Protein AF-A0A811S7V9-F1 (afdb_monomer_lite)

Radius of gyration: 30.72 Å; chains: 1; bounding box: 88×38×83 Å

pLDDT: mean 71.26, std 22.5, range [34.97, 97.0]

Secondary structure (DSSP, 8-state):
-HHHHHHHHHHHHHHHHHHHHHHHHHHHHHHHHHHHHHHHHHHHHHHHHT---SSHHHHHHHHHHHHHHHHHH-S---TTTT--HHHHHHHHH-SS--S-------------------------------------------S--

InterPro domains:
  IPR013201 Cathepsin propeptide inhibitor domain (I29) [PF08246] (42-71)
  IPR013201 Cathepsin propeptide inhibitor domain (I29) [SM00848] (42-88)
  IPR038765 Papain-like cysteine peptidase superfamily [SSF54001] (35-94)

Structure (mmCIF, N/CA/C/O backbone):
data_AF-A0A811S7V9-F1
#
_entry.id   AF-A0A811S7V9-F1
#
loop_
_atom_site.group_PDB
_atom_site.id
_atom_site.type_symbol
_atom_site.label_atom_id
_atom_site.label_alt_id
_atom_site.label_comp_id
_atom_site.label_asym_id
_atom_site.label_entity_id
_atom_site.label_seq_id
_atom_site.pdbx_PDB_ins_code
_atom_site.Cartn_x
_atom_site.Cartn_y
_atom_site.Cartn_z
_atom_site.occupancy
_atom_site.B_iso_or_equiv
_atom_site.auth_seq_id
_atom_site.auth_comp_id
_atom_site.auth_asym_id
_atom_site.auth_atom_id
_atom_site.pdbx_PDB_model_num
ATOM 1 N N . MET A 1 1 ? -43.498 2.058 35.336 1.00 63.91 1 MET A N 1
ATOM 2 C CA . MET A 1 1 ? -42.382 1.116 35.062 1.00 63.91 1 MET A CA 1
ATOM 3 C C . MET A 1 1 ? -41.972 1.063 33.581 1.00 63.91 1 MET A C 1
ATOM 5 O O . MET A 1 1 ? -40.816 1.345 33.304 1.00 63.91 1 MET A O 1
ATOM 9 N N . ARG A 1 2 ? -42.878 0.8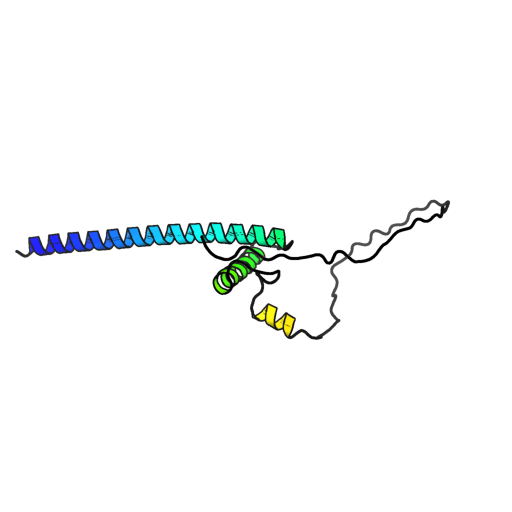15 32.617 1.00 65.56 2 ARG A N 1
ATOM 10 C CA . ARG A 1 2 ? -42.552 0.615 31.175 1.00 65.56 2 ARG A CA 1
ATOM 11 C C . ARG A 1 2 ? -41.822 1.768 30.450 1.00 65.56 2 ARG A C 1
ATOM 13 O O . ARG A 1 2 ? -41.035 1.529 29.544 1.00 65.56 2 ARG A O 1
ATOM 20 N N . ARG A 1 3 ? -42.055 3.028 30.839 1.00 69.19 3 ARG A N 1
ATOM 21 C CA . ARG A 1 3 ? -41.368 4.191 30.235 1.00 69.19 3 ARG A CA 1
ATOM 22 C C . ARG A 1 3 ? -39.895 4.293 30.654 1.00 69.19 3 ARG A C 1
ATOM 24 O O . ARG A 1 3 ? -39.062 4.709 29.865 1.00 69.19 3 ARG A O 1
ATOM 31 N N . SER A 1 4 ? -39.561 3.851 31.870 1.00 76.75 4 SER A N 1
ATOM 32 C CA . SER A 1 4 ? -38.182 3.852 32.379 1.00 76.75 4 SER A CA 1
ATOM 33 C C . SER A 1 4 ? -37.321 2.789 31.692 1.00 76.75 4 SER A C 1
ATOM 35 O O . SER A 1 4 ? -36.163 3.044 31.377 1.00 76.75 4 SER A O 1
ATOM 37 N N . THR A 1 5 ? -37.894 1.621 31.392 1.00 85.25 5 THR A N 1
ATOM 38 C CA . THR A 1 5 ? -37.207 0.571 30.628 1.00 85.25 5 THR A CA 1
ATOM 39 C C . THR A 1 5 ? -36.979 0.983 29.177 1.00 85.25 5 THR A C 1
ATOM 41 O O . THR A 1 5 ? -35.899 0.740 28.656 1.00 85.25 5 THR A O 1
ATOM 44 N N . ALA A 1 6 ? -37.944 1.669 28.553 1.00 83.50 6 ALA A N 1
ATOM 45 C CA . ALA A 1 6 ? -37.787 2.200 27.198 1.00 83.50 6 ALA A CA 1
ATOM 46 C C . ALA A 1 6 ? -36.681 3.266 27.112 1.00 83.50 6 ALA A C 1
ATOM 48 O O . ALA A 1 6 ? -35.857 3.211 26.207 1.00 83.50 6 ALA A O 1
ATOM 49 N N . LEU A 1 7 ? -36.605 4.186 28.081 1.00 86.62 7 LEU A N 1
ATOM 50 C CA . LEU A 1 7 ? -35.537 5.194 28.137 1.00 86.62 7 LEU A CA 1
ATOM 51 C C . LEU A 1 7 ? -34.154 4.566 28.354 1.00 86.62 7 LEU A C 1
ATOM 53 O O . LEU A 1 7 ? -33.201 4.947 27.685 1.00 86.62 7 LEU A O 1
ATOM 57 N N . LYS A 1 8 ? -34.044 3.575 29.248 1.00 89.69 8 LYS A N 1
ATOM 58 C CA . LYS A 1 8 ? -32.788 2.838 29.466 1.00 89.69 8 LYS A CA 1
ATOM 59 C C . LYS A 1 8 ? -32.364 2.049 28.228 1.00 89.69 8 LYS A C 1
ATOM 61 O O . LYS A 1 8 ? -31.189 2.058 27.887 1.00 89.69 8 LYS A O 1
ATOM 66 N N . ALA A 1 9 ? -33.311 1.408 27.543 1.00 91.06 9 ALA A N 1
ATOM 67 C CA . ALA A 1 9 ? -33.044 0.694 26.299 1.00 91.06 9 ALA A CA 1
ATOM 68 C C . ALA A 1 9 ? -32.611 1.648 25.176 1.00 91.06 9 ALA A C 1
ATOM 70 O O . ALA A 1 9 ? -31.650 1.358 24.473 1.00 91.06 9 ALA A O 1
ATOM 71 N N . ALA A 1 10 ? -33.260 2.809 25.047 1.00 91.88 10 ALA A N 1
ATOM 72 C CA . ALA A 1 10 ? -32.872 3.833 24.082 1.00 91.88 10 ALA A CA 1
ATOM 73 C C . ALA A 1 10 ? -31.474 4.397 24.380 1.00 91.88 10 ALA A C 1
ATOM 75 O O . ALA A 1 10 ? -30.654 4.502 23.476 1.00 91.88 10 ALA A O 1
ATOM 76 N N . ALA A 1 11 ? -31.167 4.691 25.646 1.00 93.81 11 ALA A N 1
ATOM 77 C CA . ALA A 1 11 ? -29.835 5.135 26.050 1.00 93.81 11 ALA A CA 1
ATOM 78 C C . ALA A 1 11 ? -28.766 4.067 25.768 1.00 93.81 11 ALA A C 1
ATOM 80 O O . ALA A 1 11 ? -27.706 4.387 25.239 1.00 93.81 11 ALA A O 1
ATOM 81 N N . ALA A 1 12 ? -29.057 2.794 26.054 1.00 95.00 12 ALA A N 1
ATOM 82 C CA . ALA A 1 12 ? -28.162 1.689 25.724 1.00 95.00 12 ALA A CA 1
ATOM 83 C C . ALA A 1 12 ? -27.951 1.558 24.207 1.00 95.00 12 ALA A C 1
ATOM 85 O O . ALA A 1 12 ? -26.819 1.405 23.763 1.00 95.00 12 ALA A O 1
ATOM 86 N N . ALA A 1 13 ? -29.010 1.686 23.403 1.00 94.88 13 ALA A N 1
ATOM 87 C CA . ALA A 1 13 ? -28.910 1.655 21.946 1.00 94.88 13 ALA A CA 1
ATOM 88 C C . ALA A 1 13 ? -28.065 2.818 21.397 1.00 94.88 13 ALA A C 1
ATOM 90 O O . ALA A 1 13 ? -27.232 2.605 20.520 1.00 94.88 13 ALA A O 1
ATOM 91 N N . LEU A 1 14 ? -28.223 4.027 21.947 1.00 96.75 14 LEU A N 1
ATOM 92 C CA . LEU A 1 14 ? -27.406 5.187 21.578 1.00 96.75 14 LEU A CA 1
ATOM 93 C C . LEU A 1 14 ? -25.933 5.001 21.960 1.00 96.75 14 LEU A C 1
ATOM 95 O O . LEU A 1 14 ? -25.057 5.347 21.171 1.00 96.75 14 LEU A O 1
ATOM 99 N N . LEU A 1 15 ? -25.648 4.419 23.128 1.00 96.50 15 LEU A N 1
ATOM 100 C CA . LEU A 1 15 ? -24.279 4.097 23.542 1.00 96.50 15 LEU A CA 1
ATOM 101 C C . LEU A 1 15 ? -23.635 3.057 22.619 1.00 96.50 15 LEU A C 1
ATOM 103 O O . LEU A 1 15 ? -22.490 3.234 22.210 1.00 96.50 15 LEU A O 1
ATOM 107 N N . LEU A 1 16 ? -24.370 2.005 22.248 1.00 97.00 16 LEU A N 1
ATOM 108 C CA . LEU A 1 16 ? -23.883 0.991 21.311 1.00 97.00 16 LEU A CA 1
ATOM 109 C C . LEU A 1 16 ? -23.623 1.584 19.922 1.00 97.00 16 LEU A C 1
ATOM 111 O O . LEU A 1 16 ? -22.582 1.308 19.330 1.00 97.00 16 LEU A O 1
ATOM 115 N N . LEU A 1 17 ? -24.521 2.440 19.428 1.00 96.88 17 LEU A N 1
ATOM 116 C CA . LEU A 1 17 ? -24.341 3.122 18.148 1.00 96.88 17 LEU A CA 1
ATOM 117 C C . LEU A 1 17 ? -23.135 4.070 18.176 1.00 96.88 17 LEU A C 1
ATOM 119 O O . LEU A 1 17 ? -22.335 4.068 17.245 1.00 96.88 17 LEU A O 1
ATOM 123 N N . SER A 1 18 ? -22.971 4.839 19.256 1.00 96.62 18 SER A N 1
ATOM 124 C CA . SER A 1 18 ? -21.810 5.712 19.453 1.00 96.62 18 SER A CA 1
ATOM 125 C C . SER A 1 18 ? -20.503 4.922 19.487 1.00 96.62 18 SER A C 1
ATOM 127 O O . SER A 1 18 ? -19.517 5.358 18.898 1.00 96.62 18 SER A O 1
ATOM 129 N N . MET A 1 19 ? -20.483 3.771 20.164 1.00 96.12 19 MET A N 1
ATOM 130 C CA . MET A 1 19 ? -19.305 2.907 20.230 1.00 96.12 19 MET A CA 1
ATOM 131 C C . MET A 1 19 ? -18.969 2.320 18.855 1.00 96.12 19 MET A C 1
ATOM 133 O O . MET A 1 19 ? -17.814 2.357 18.439 1.00 96.12 19 MET A O 1
ATOM 137 N N . ALA A 1 20 ? -19.972 1.831 18.121 1.00 95.69 20 ALA A N 1
ATOM 138 C CA . ALA A 1 20 ? -19.783 1.319 16.767 1.00 95.69 20 ALA A CA 1
ATOM 139 C C . ALA A 1 20 ? -19.253 2.409 15.821 1.00 95.69 20 ALA A C 1
ATOM 141 O O . ALA A 1 20 ? -18.309 2.166 15.075 1.00 95.69 20 ALA A O 1
ATOM 142 N N . ALA A 1 21 ? -19.798 3.627 15.894 1.00 94.94 21 ALA A N 1
ATOM 143 C CA . ALA A 1 21 ? -19.328 4.754 15.093 1.00 94.94 21 ALA A CA 1
ATOM 144 C C . ALA A 1 21 ? -17.872 5.135 15.416 1.00 94.94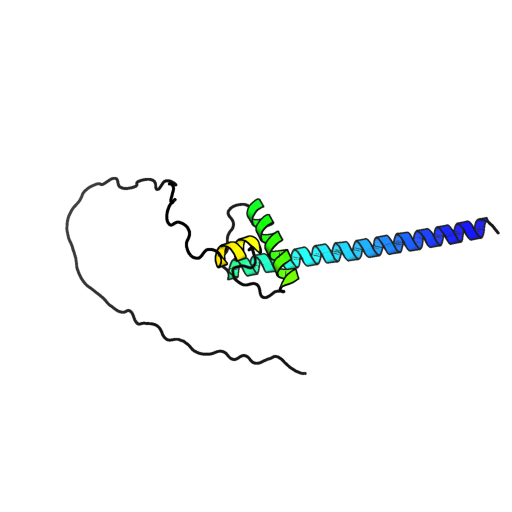 21 ALA A C 1
ATOM 146 O O . ALA A 1 21 ? -17.078 5.345 14.501 1.00 94.94 21 ALA A O 1
ATOM 147 N N . ALA A 1 22 ? -17.500 5.173 16.700 1.00 95.19 22 ALA A N 1
ATOM 148 C CA . ALA A 1 22 ? -16.125 5.439 17.116 1.00 95.19 22 ALA A CA 1
ATOM 149 C C . ALA A 1 22 ? -15.158 4.348 16.629 1.00 95.19 22 ALA A C 1
ATOM 151 O O . ALA A 1 22 ? -14.091 4.665 16.110 1.00 95.19 22 ALA A O 1
ATOM 152 N N . TYR A 1 23 ? -15.552 3.075 16.728 1.00 95.06 23 TYR A N 1
ATOM 153 C CA . TYR A 1 23 ? -14.764 1.957 16.213 1.00 95.06 23 TYR A CA 1
ATOM 154 C C . TYR A 1 23 ? -14.541 2.071 14.701 1.00 95.06 23 TYR A C 1
ATOM 156 O O . TYR A 1 23 ? -13.401 2.026 14.248 1.00 95.06 23 TYR A O 1
ATOM 164 N N . MET A 1 24 ? -15.605 2.307 13.925 1.00 93.38 24 MET A N 1
ATOM 165 C CA . MET A 1 24 ? -15.503 2.491 12.472 1.00 93.38 24 MET A CA 1
ATOM 166 C C . MET A 1 24 ? -14.606 3.681 12.107 1.00 93.38 24 MET A C 1
ATOM 168 O O . MET A 1 24 ? -13.788 3.577 11.197 1.00 93.38 24 MET A O 1
ATOM 172 N N . SER A 1 25 ? -14.705 4.792 12.845 1.00 93.94 25 SER A N 1
ATOM 173 C CA . SER A 1 25 ? -13.835 5.955 12.646 1.00 93.94 25 SER A CA 1
ATOM 174 C C . SER A 1 25 ? -12.363 5.614 12.881 1.00 93.94 25 SER A C 1
ATOM 176 O O . SER A 1 25 ? -11.526 5.974 12.057 1.00 93.94 25 SER A O 1
ATOM 178 N N . ILE A 1 26 ? -12.041 4.911 13.971 1.00 91.38 26 ILE A N 1
ATOM 179 C CA . ILE A 1 26 ? -10.666 4.508 14.293 1.00 91.38 26 ILE A CA 1
ATOM 180 C C . ILE A 1 26 ? -10.122 3.561 13.222 1.00 91.38 26 ILE A C 1
ATOM 182 O O . ILE A 1 26 ? -9.020 3.783 12.729 1.00 91.38 26 ILE A O 1
ATOM 186 N N . MET A 1 27 ? -10.902 2.554 12.823 1.00 88.06 27 MET A N 1
ATOM 187 C CA . MET A 1 27 ? -10.495 1.597 11.792 1.00 88.06 27 MET A CA 1
ATOM 188 C C . MET A 1 27 ? -10.243 2.283 10.445 1.00 88.06 27 MET A C 1
ATOM 190 O O . MET A 1 27 ? -9.204 2.050 9.841 1.00 88.06 27 MET A O 1
ATOM 194 N N . SER A 1 28 ? -11.131 3.185 10.012 1.00 83.06 28 SER A N 1
ATOM 195 C CA . SER A 1 28 ? -10.966 3.917 8.744 1.00 83.06 28 SER A CA 1
ATOM 196 C C . SER A 1 28 ? -9.742 4.840 8.730 1.00 83.06 28 SER A C 1
ATOM 198 O O . SER A 1 28 ? -9.066 4.965 7.710 1.00 83.06 28 SER A O 1
ATOM 200 N N . TYR A 1 29 ? -9.424 5.469 9.866 1.00 83.69 29 TYR A N 1
ATOM 201 C CA . TYR A 1 29 ? -8.212 6.271 10.013 1.00 83.69 29 TYR A CA 1
ATOM 202 C C . TYR A 1 29 ? -6.957 5.399 9.926 1.00 83.69 29 TYR A C 1
ATOM 204 O O . TYR A 1 29 ? -6.000 5.765 9.247 1.00 83.69 29 TYR A O 1
ATOM 212 N N . TRP A 1 30 ? -6.978 4.239 10.585 1.00 78.06 30 TRP A N 1
ATOM 213 C CA . TRP A 1 30 ? -5.862 3.300 10.579 1.00 78.06 30 TRP A CA 1
ATOM 214 C C . TRP A 1 30 ? -5.614 2.731 9.181 1.00 78.06 30 TRP A C 1
ATOM 216 O O . TRP A 1 30 ? -4.486 2.756 8.708 1.00 78.06 30 TRP A O 1
ATOM 226 N N . GLU A 1 31 ? -6.674 2.315 8.488 1.00 83.00 31 GLU A N 1
ATOM 227 C CA . GLU A 1 31 ? -6.605 1.793 7.121 1.00 83.00 31 GLU A CA 1
ATOM 228 C C . GLU A 1 31 ? -6.054 2.840 6.147 1.00 83.00 31 GLU A C 1
ATOM 230 O O . GLU A 1 31 ? -5.176 2.544 5.340 1.00 83.00 31 GLU A O 1
ATOM 235 N N . ARG A 1 32 ? -6.494 4.099 6.271 1.00 80.12 32 ARG A N 1
ATOM 236 C CA . ARG A 1 32 ? -5.953 5.190 5.456 1.00 80.12 32 ARG A CA 1
ATOM 237 C C . ARG A 1 32 ? -4.483 5.484 5.766 1.00 80.12 32 ARG A C 1
ATOM 239 O O . ARG A 1 32 ? -3.717 5.733 4.840 1.00 80.12 32 ARG A O 1
ATOM 246 N N . SER A 1 33 ? -4.094 5.453 7.038 1.00 82.88 33 SER A N 1
ATOM 247 C CA . SER A 1 33 ? -2.699 5.643 7.450 1.00 82.88 33 SER A CA 1
ATOM 248 C C . SER A 1 33 ? -1.799 4.514 6.940 1.00 82.88 33 SER A C 1
ATOM 250 O O . SER A 1 33 ? -0.691 4.779 6.481 1.00 82.88 33 SER A O 1
ATOM 252 N N . GLU A 1 34 ? -2.266 3.266 7.002 1.00 84.88 34 GLU A N 1
ATOM 253 C CA . GLU A 1 34 ? -1.543 2.097 6.494 1.00 84.88 34 GLU A CA 1
ATOM 254 C C . GLU A 1 34 ? -1.380 2.172 4.972 1.00 84.88 34 GLU A C 1
ATOM 256 O O . GLU A 1 34 ? -0.297 1.905 4.454 1.00 84.88 34 GLU A O 1
ATOM 261 N N . GLU A 1 35 ? -2.423 2.582 4.245 1.00 87.62 35 GLU A N 1
ATOM 262 C CA . GLU A 1 35 ? -2.364 2.788 2.794 1.00 87.62 35 GLU A CA 1
ATOM 263 C C . GLU A 1 35 ? -1.307 3.830 2.412 1.00 87.62 35 GLU A C 1
ATOM 265 O O . GLU A 1 35 ? -0.493 3.601 1.523 1.00 87.62 35 GLU A O 1
ATOM 270 N N . GLU A 1 36 ? -1.278 4.970 3.104 1.00 88.38 36 GLU A N 1
ATOM 271 C CA . GLU A 1 36 ? -0.306 6.033 2.833 1.00 88.38 36 GLU A CA 1
ATOM 272 C C . GLU A 1 36 ? 1.132 5.583 3.146 1.00 88.38 36 GLU A C 1
ATOM 274 O O . GLU A 1 36 ? 2.061 5.873 2.385 1.00 88.38 36 GLU A O 1
ATOM 279 N N . GLU A 1 37 ? 1.327 4.835 4.234 1.00 87.06 37 GLU A N 1
ATOM 280 C CA . GLU A 1 37 ? 2.634 4.298 4.607 1.00 87.06 37 GLU A CA 1
ATOM 281 C C . GLU A 1 37 ? 3.124 3.223 3.628 1.00 87.06 37 GLU A C 1
ATOM 283 O O . GLU A 1 37 ? 4.271 3.278 3.175 1.00 87.06 37 GLU A O 1
ATOM 288 N N . THR A 1 38 ? 2.259 2.280 3.254 1.00 88.38 38 THR A N 1
ATOM 289 C CA . THR A 1 38 ? 2.589 1.208 2.303 1.00 88.38 38 THR A CA 1
ATOM 290 C C . THR A 1 38 ? 2.834 1.750 0.897 1.00 88.38 38 THR A C 1
ATOM 292 O O . THR A 1 38 ? 3.776 1.311 0.235 1.00 88.38 38 THR A O 1
ATOM 295 N N . HIS A 1 39 ? 2.091 2.774 0.470 1.00 90.50 39 HIS A N 1
ATOM 296 C CA . HIS A 1 39 ? 2.342 3.471 -0.789 1.00 90.50 39 HIS A CA 1
ATOM 297 C C . HIS A 1 39 ? 3.678 4.231 -0.778 1.00 90.50 39 HIS A C 1
ATOM 299 O O . HIS A 1 39 ? 4.427 4.187 -1.754 1.00 90.50 39 HIS A O 1
ATOM 305 N N . ARG A 1 40 ? 4.046 4.888 0.334 1.00 91.44 40 ARG A N 1
ATOM 306 C CA . ARG A 1 40 ? 5.377 5.509 0.473 1.00 91.44 40 ARG A CA 1
ATOM 307 C C . ARG A 1 40 ? 6.490 4.468 0.339 1.00 91.44 40 ARG A C 1
ATOM 309 O O . ARG A 1 40 ? 7.442 4.689 -0.405 1.00 91.44 40 ARG A O 1
ATOM 316 N N . MET A 1 41 ? 6.352 3.329 1.017 1.00 90.38 41 MET A N 1
ATOM 317 C CA . MET A 1 41 ? 7.323 2.234 0.924 1.00 90.38 41 MET A CA 1
ATOM 318 C C . MET A 1 41 ? 7.404 1.646 -0.487 1.00 90.38 41 MET A C 1
ATOM 320 O O . MET A 1 41 ? 8.491 1.290 -0.932 1.00 90.38 41 MET A O 1
ATOM 324 N N . PHE A 1 42 ? 6.283 1.578 -1.208 1.00 90.94 42 PHE A N 1
ATOM 325 C CA . PHE A 1 42 ? 6.264 1.156 -2.605 1.00 90.94 42 PHE A CA 1
ATOM 326 C C . PHE A 1 42 ? 7.075 2.100 -3.496 1.00 90.94 42 PHE A C 1
ATOM 328 O O . PHE A 1 42 ? 7.918 1.639 -4.261 1.00 90.94 42 PHE A O 1
ATOM 335 N N . VAL A 1 43 ? 6.902 3.417 -3.347 1.00 91.56 43 VAL A N 1
ATOM 336 C CA . VAL A 1 43 ? 7.680 4.418 -4.097 1.00 91.56 43 VAL A CA 1
ATOM 337 C C . VAL A 1 43 ? 9.174 4.335 -3.766 1.00 91.56 43 VAL A C 1
ATOM 339 O O . VAL A 1 43 ? 10.011 4.345 -4.669 1.00 91.56 43 VAL A O 1
ATOM 342 N N . GLU A 1 44 ? 9.526 4.201 -2.485 1.00 91.06 44 GLU A N 1
ATOM 343 C CA . GLU A 1 44 ? 10.918 4.015 -2.053 1.00 91.06 44 GLU A CA 1
ATOM 344 C C . GLU A 1 44 ? 11.530 2.729 -2.627 1.00 91.06 44 GLU A C 1
ATOM 346 O O . GLU A 1 44 ? 12.666 2.727 -3.112 1.00 91.06 44 GLU A O 1
ATOM 351 N N . TRP A 1 45 ? 10.770 1.633 -2.616 1.00 91.50 45 TRP A N 1
ATOM 352 C CA . TRP A 1 45 ? 11.179 0.361 -3.201 1.00 91.50 45 TRP A CA 1
ATOM 353 C C . TRP A 1 45 ? 11.350 0.462 -4.722 1.00 91.50 45 TRP A C 1
ATOM 355 O O . TRP A 1 45 ? 12.367 0.001 -5.242 1.00 91.50 45 TRP A O 1
ATOM 365 N N . MET A 1 46 ? 10.432 1.123 -5.436 1.00 91.12 46 MET A N 1
ATOM 366 C CA . MET A 1 46 ? 10.549 1.350 -6.880 1.00 91.12 46 MET A CA 1
ATOM 367 C C . MET A 1 46 ? 11.823 2.121 -7.223 1.00 91.12 46 MET A C 1
ATOM 369 O O . MET A 1 46 ? 12.545 1.724 -8.138 1.00 91.12 46 MET A O 1
ATOM 373 N N . ALA A 1 47 ? 12.139 3.171 -6.459 1.00 90.25 47 ALA A N 1
ATOM 374 C CA . ALA A 1 47 ? 13.367 3.940 -6.636 1.00 90.25 47 ALA A CA 1
ATOM 375 C C . ALA A 1 47 ? 14.619 3.081 -6.386 1.00 90.25 47 ALA A C 1
ATOM 377 O O . ALA A 1 47 ? 15.568 3.124 -7.166 1.00 90.25 47 ALA A O 1
ATOM 378 N N . LYS A 1 48 ? 14.608 2.244 -5.341 1.00 88.69 48 LYS A N 1
ATOM 379 C CA . LYS A 1 48 ? 15.714 1.329 -5.015 1.00 88.69 48 LYS A CA 1
ATOM 380 C C . LYS A 1 48 ? 15.920 0.242 -6.075 1.00 88.69 48 LYS A C 1
ATOM 382 O O . LYS A 1 48 ? 17.055 -0.143 -6.343 1.00 88.69 48 LYS A O 1
ATOM 387 N N . CYS A 1 49 ? 14.836 -0.266 -6.655 1.00 86.81 49 CYS A N 1
ATOM 388 C CA . CYS A 1 49 ? 14.856 -1.316 -7.672 1.00 86.81 49 CYS A CA 1
ATOM 389 C C . CYS A 1 49 ? 14.858 -0.777 -9.113 1.00 86.81 49 CYS A C 1
ATOM 391 O O . CYS A 1 49 ? 14.826 -1.578 -10.045 1.00 86.81 49 CYS A O 1
ATOM 393 N N . ASN A 1 50 ? 14.903 0.550 -9.295 1.00 89.81 50 ASN A N 1
ATOM 394 C CA . ASN A 1 50 ? 14.826 1.246 -10.581 1.00 89.81 50 ASN A CA 1
ATOM 395 C C . ASN A 1 50 ? 13.656 0.757 -11.462 1.00 89.81 50 ASN A C 1
ATOM 397 O O . ASN A 1 50 ? 13.816 0.495 -12.655 1.00 89.81 50 ASN A O 1
ATOM 401 N N . LYS A 1 51 ? 12.482 0.586 -10.843 1.00 88.56 51 LYS A N 1
ATOM 402 C CA . LYS A 1 51 ? 11.238 0.176 -11.505 1.00 88.56 51 LYS A CA 1
ATOM 403 C C . LYS A 1 51 ? 10.488 1.407 -12.004 1.00 88.56 51 LYS A C 1
ATOM 405 O O . LYS A 1 51 ? 10.483 2.455 -11.361 1.00 88.56 51 LYS A O 1
ATOM 410 N N . THR A 1 52 ? 9.847 1.281 -13.157 1.00 90.62 52 THR A N 1
ATOM 411 C CA . THR A 1 52 ? 8.983 2.320 -13.724 1.00 90.62 52 THR A CA 1
ATOM 412 C C . THR A 1 52 ? 7.893 1.625 -14.524 1.00 90.62 52 THR A C 1
ATOM 414 O O . THR A 1 52 ? 8.199 0.711 -15.291 1.00 90.62 52 THR A O 1
ATOM 417 N N . TYR A 1 53 ? 6.639 2.024 -14.330 1.00 89.50 53 TYR A N 1
ATOM 418 C CA . TYR A 1 53 ? 5.496 1.449 -15.039 1.00 89.50 53 TYR A CA 1
ATOM 419 C C . TYR A 1 53 ? 4.984 2.426 -16.093 1.00 89.50 53 TYR A C 1
ATOM 421 O O . TYR A 1 53 ? 5.089 3.643 -15.939 1.00 89.50 53 TYR A O 1
ATOM 429 N N . ASN A 1 54 ? 4.445 1.889 -17.186 1.00 88.19 54 ASN A N 1
ATOM 430 C CA . ASN A 1 54 ? 4.086 2.691 -18.356 1.00 88.19 54 ASN A CA 1
ATOM 431 C C . ASN A 1 54 ? 2.691 3.318 -18.242 1.00 88.19 54 ASN A C 1
ATOM 433 O O . ASN A 1 54 ? 2.356 4.228 -19.001 1.00 88.19 54 ASN A O 1
ATOM 437 N N . SER A 1 55 ? 1.861 2.825 -17.320 1.00 91.75 55 SER A N 1
ATOM 438 C CA . SER A 1 55 ? 0.500 3.311 -17.114 1.00 91.75 55 SER A CA 1
ATOM 439 C C . SER A 1 55 ? 0.100 3.283 -15.644 1.00 91.75 55 SER A C 1
ATOM 441 O O . SER A 1 55 ? 0.529 2.409 -14.893 1.00 91.75 55 SER A O 1
ATOM 443 N N . THR A 1 56 ? -0.795 4.195 -15.261 1.00 87.38 56 THR A N 1
ATOM 444 C CA . THR A 1 56 ? -1.352 4.249 -13.902 1.00 87.38 56 THR A CA 1
ATOM 445 C C . THR A 1 56 ? -2.086 2.958 -13.532 1.00 87.38 56 THR A C 1
ATOM 447 O O . THR A 1 56 ? -1.944 2.477 -12.419 1.00 87.38 56 THR A O 1
ATOM 450 N N . GLY A 1 57 ? -2.812 2.337 -14.470 1.00 90.19 57 GLY A N 1
ATOM 451 C CA . GLY A 1 57 ? -3.509 1.073 -14.199 1.00 90.19 57 GLY A CA 1
ATOM 452 C C . GLY A 1 57 ? -2.562 -0.111 -13.970 1.00 90.19 57 GLY A C 1
ATOM 453 O O . GLY A 1 57 ? -2.855 -0.996 -13.169 1.00 90.19 57 GLY A O 1
ATOM 454 N N . GLU A 1 58 ? -1.409 -0.127 -14.643 1.00 89.38 58 GLU A N 1
ATOM 455 C CA . GLU A 1 58 ? -0.363 -1.124 -14.399 1.00 89.38 58 GLU A CA 1
ATOM 456 C C . GLU A 1 58 ? 0.323 -0.890 -13.050 1.00 89.38 58 GLU A C 1
ATOM 458 O O . GLU A 1 58 ? 0.531 -1.842 -12.301 1.00 89.38 58 GLU A O 1
ATOM 463 N N . GLU A 1 59 ? 0.622 0.366 -12.717 1.00 88.88 59 GLU A N 1
ATOM 464 C CA . GLU A 1 59 ? 1.185 0.743 -11.421 1.00 88.88 59 GLU A CA 1
ATOM 465 C C . GLU A 1 59 ? 0.255 0.349 -10.268 1.00 88.88 59 GLU A C 1
ATOM 467 O O . GLU A 1 59 ? 0.706 -0.281 -9.317 1.00 88.88 59 GLU A O 1
ATOM 472 N N . GLU A 1 60 ? -1.047 0.624 -10.375 1.00 91.19 60 GLU A N 1
ATOM 473 C CA . GLU A 1 60 ? -2.050 0.223 -9.380 1.00 91.19 60 GLU A CA 1
ATOM 474 C C . GLU A 1 60 ? -2.120 -1.301 -9.217 1.00 91.19 60 GLU A C 1
ATOM 476 O O . GLU A 1 60 ? -2.176 -1.814 -8.096 1.00 91.19 60 GLU A O 1
ATOM 481 N N . HIS A 1 61 ? -2.072 -2.047 -10.325 1.00 91.56 61 HIS A N 1
ATOM 482 C CA . HIS A 1 61 ? -2.047 -3.506 -10.282 1.00 91.56 61 HIS A CA 1
ATOM 483 C C . HIS A 1 61 ? -0.778 -4.029 -9.591 1.00 91.56 61 HIS A C 1
ATOM 485 O O . HIS A 1 61 ? -0.856 -4.874 -8.697 1.00 91.56 61 HIS A O 1
ATOM 491 N N . ARG A 1 62 ? 0.390 -3.495 -9.960 1.00 93.12 62 ARG A N 1
ATOM 492 C CA . ARG A 1 62 ? 1.690 -3.869 -9.386 1.00 93.12 62 ARG A CA 1
ATOM 493 C C . ARG A 1 62 ? 1.801 -3.473 -7.917 1.00 93.12 62 ARG A C 1
ATOM 495 O O . ARG A 1 62 ? 2.344 -4.240 -7.125 1.00 93.12 62 ARG A O 1
ATOM 502 N N . TYR A 1 63 ? 1.213 -2.344 -7.534 1.00 92.81 63 TYR A N 1
ATOM 503 C CA . TYR A 1 63 ? 1.084 -1.923 -6.145 1.00 92.81 63 TYR A CA 1
ATOM 504 C C . TYR A 1 63 ? 0.200 -2.879 -5.337 1.00 92.81 63 TYR A C 1
ATOM 506 O O . TYR A 1 63 ? 0.569 -3.251 -4.226 1.00 92.81 63 TYR A O 1
ATOM 514 N N . ALA A 1 64 ? -0.925 -3.347 -5.886 1.00 93.19 64 ALA A N 1
ATOM 515 C CA . ALA A 1 64 ? -1.775 -4.324 -5.203 1.00 93.19 64 ALA A CA 1
ATOM 516 C C . ALA A 1 64 ? -1.027 -5.642 -4.927 1.00 93.19 64 ALA A C 1
ATOM 518 O O . ALA A 1 64 ? -1.112 -6.187 -3.822 1.00 93.19 64 ALA A O 1
ATOM 519 N N . VAL A 1 65 ? -0.243 -6.117 -5.901 1.00 92.88 65 VAL A N 1
ATOM 520 C CA . VAL A 1 65 ? 0.626 -7.294 -5.742 1.00 92.88 65 VAL A CA 1
ATOM 521 C C . VAL A 1 65 ? 1.722 -7.032 -4.706 1.00 92.88 65 VAL A C 1
ATOM 523 O O . VAL A 1 65 ? 1.927 -7.842 -3.803 1.00 92.88 65 VAL A O 1
ATOM 526 N N . PHE A 1 66 ? 2.372 -5.869 -4.775 1.00 92.19 66 PHE A N 1
ATOM 527 C CA . PHE A 1 66 ? 3.373 -5.444 -3.801 1.00 92.19 66 PHE A CA 1
ATOM 528 C C . PHE A 1 66 ? 2.818 -5.402 -2.380 1.00 92.19 66 PHE A C 1
ATOM 530 O O . PHE A 1 66 ? 3.435 -5.944 -1.468 1.00 92.19 66 PHE A O 1
ATOM 537 N N . LYS A 1 67 ? 1.640 -4.811 -2.183 1.00 91.25 67 LYS A N 1
ATOM 538 C CA . LYS A 1 67 ? 0.983 -4.690 -0.880 1.00 91.25 67 LYS A CA 1
ATOM 539 C C . LYS A 1 67 ? 0.668 -6.057 -0.281 1.00 91.25 67 LYS A C 1
ATOM 541 O O . LYS A 1 67 ? 0.885 -6.280 0.910 1.00 91.25 67 LYS A O 1
ATOM 546 N N . GLU A 1 68 ? 0.193 -6.990 -1.100 1.00 90.81 68 GLU A N 1
ATOM 547 C CA . GLU A 1 68 ? -0.063 -8.361 -0.662 1.00 90.81 68 GLU A CA 1
ATOM 548 C C . GLU A 1 68 ? 1.237 -9.096 -0.300 1.00 90.81 68 GLU A C 1
ATOM 550 O O . GLU A 1 68 ? 1.332 -9.717 0.762 1.00 90.81 68 GLU A O 1
ATOM 555 N N . ASN A 1 69 ? 2.281 -8.958 -1.119 1.00 88.81 69 ASN A N 1
ATOM 556 C CA . ASN A 1 69 ? 3.595 -9.530 -0.831 1.00 88.81 69 ASN A CA 1
ATOM 557 C C . ASN A 1 69 ? 4.232 -8.920 0.424 1.00 88.81 69 ASN A C 1
ATOM 559 O O . ASN A 1 69 ? 4.827 -9.644 1.225 1.00 88.81 69 ASN A O 1
ATOM 563 N N . PHE A 1 70 ? 4.062 -7.617 0.631 1.00 87.44 70 PHE A N 1
ATOM 564 C CA . PHE A 1 70 ? 4.526 -6.887 1.805 1.00 87.44 70 PHE A CA 1
ATOM 565 C C . PHE A 1 70 ? 3.821 -7.379 3.070 1.00 87.44 70 PHE A C 1
ATOM 567 O O . PHE A 1 70 ? 4.476 -7.670 4.069 1.00 87.44 70 PHE A O 1
ATOM 574 N N . ARG A 1 71 ? 2.498 -7.571 3.021 1.00 85.19 71 ARG A N 1
ATOM 575 C CA . ARG A 1 71 ? 1.729 -8.144 4.135 1.00 85.19 71 ARG A CA 1
ATOM 576 C C . ARG A 1 71 ? 2.178 -9.568 4.465 1.00 85.19 71 ARG A C 1
ATOM 578 O O . ARG A 1 71 ? 2.251 -9.938 5.634 1.00 85.19 71 ARG A O 1
ATOM 585 N N . ARG A 1 72 ? 2.477 -10.373 3.443 1.00 84.81 72 ARG A N 1
ATOM 586 C CA . ARG A 1 72 ? 2.832 -11.789 3.601 1.00 84.81 72 ARG A CA 1
ATOM 587 C C . ARG A 1 72 ? 4.269 -12.008 4.076 1.00 84.81 72 ARG A C 1
ATOM 589 O O . ARG A 1 72 ? 4.509 -12.898 4.887 1.00 84.81 72 ARG A O 1
ATOM 596 N N . ARG A 1 73 ? 5.229 -11.256 3.529 1.00 82.06 73 ARG A N 1
ATOM 597 C CA . ARG A 1 73 ? 6.680 -11.487 3.693 1.00 82.06 73 ARG A CA 1
ATOM 598 C C . ARG A 1 73 ? 7.381 -10.382 4.491 1.00 82.06 73 ARG A C 1
ATOM 600 O O . ARG A 1 73 ? 8.538 -10.547 4.871 1.00 82.06 73 ARG A O 1
ATOM 607 N N . GLY A 1 74 ? 6.682 -9.290 4.789 1.00 78.06 74 GLY A N 1
ATOM 608 C CA . GLY A 1 74 ? 7.217 -8.135 5.496 1.00 78.06 74 GLY A CA 1
ATOM 609 C C . GLY A 1 74 ? 8.012 -7.183 4.592 1.00 78.06 74 GLY A C 1
ATOM 610 O O . GLY A 1 74 ? 8.058 -7.352 3.373 1.00 78.06 74 GLY A O 1
ATOM 611 N N . PRO A 1 75 ? 8.680 -6.179 5.186 1.00 71.25 75 PRO A N 1
ATOM 612 C CA . PRO A 1 75 ? 9.294 -5.063 4.462 1.00 71.25 75 PRO A CA 1
ATOM 613 C C . PRO A 1 75 ? 10.564 -5.405 3.675 1.00 71.25 75 PRO A C 1
ATOM 615 O O . PRO A 1 75 ? 11.106 -4.553 2.972 1.00 71.25 75 PRO A O 1
ATOM 618 N N . VAL A 1 76 ? 11.061 -6.640 3.763 1.00 69.06 76 VAL A N 1
ATOM 619 C CA . VAL A 1 76 ? 12.258 -7.082 3.037 1.00 69.06 76 VAL A CA 1
ATOM 620 C C . VAL A 1 76 ? 11.842 -7.676 1.691 1.00 69.06 76 VAL A C 1
ATOM 622 O O . VAL A 1 76 ? 11.963 -8.877 1.453 1.00 69.06 76 VAL A O 1
ATOM 625 N N . LEU A 1 77 ? 11.321 -6.826 0.804 1.00 79.00 77 LEU A N 1
ATOM 626 C CA . LEU A 1 77 ? 11.007 -7.219 -0.569 1.00 79.00 77 LEU A CA 1
ATOM 627 C C . LEU A 1 77 ? 12.219 -7.011 -1.484 1.00 79.00 77 LEU A C 1
ATOM 629 O O . LEU A 1 77 ? 12.899 -5.985 -1.450 1.00 79.00 77 LEU A O 1
ATOM 633 N N . ASN A 1 78 ? 12.501 -8.029 -2.294 1.00 82.12 78 ASN A N 1
ATOM 634 C CA . ASN A 1 78 ? 13.533 -8.013 -3.328 1.00 82.12 78 ASN A CA 1
ATOM 635 C C . ASN A 1 78 ? 12.965 -7.422 -4.637 1.00 82.12 78 ASN A C 1
ATOM 637 O O . ASN A 1 78 ? 11.885 -6.833 -4.648 1.00 82.12 78 ASN A O 1
ATOM 641 N N . ILE A 1 79 ? 13.679 -7.575 -5.755 1.00 84.88 79 ILE A N 1
ATOM 642 C CA . ILE A 1 79 ? 13.246 -7.071 -7.074 1.00 84.88 79 ILE A CA 1
ATOM 643 C C . ILE A 1 79 ? 11.940 -7.701 -7.603 1.00 84.88 79 ILE A C 1
ATOM 645 O O . ILE A 1 79 ? 11.394 -7.209 -8.590 1.00 84.88 79 ILE A O 1
ATOM 649 N N . PHE A 1 80 ? 11.457 -8.767 -6.953 1.00 85.50 80 PHE A N 1
ATOM 650 C CA . PHE A 1 80 ? 10.216 -9.485 -7.259 1.00 85.50 80 PHE A CA 1
ATO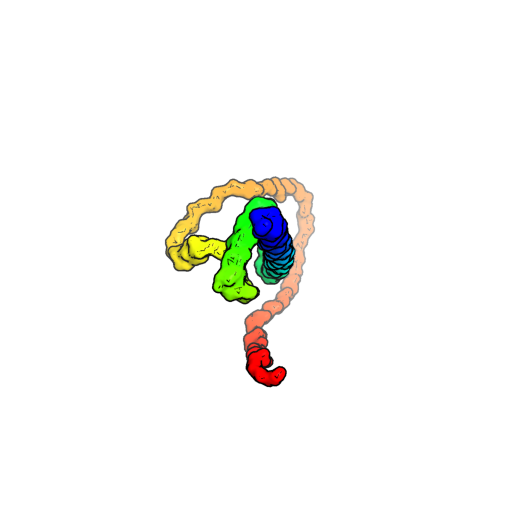M 651 C C . PHE A 1 80 ? 9.069 -9.090 -6.320 1.00 85.50 80 PHE A C 1
ATOM 653 O O . PHE A 1 80 ? 8.071 -9.798 -6.225 1.00 85.50 80 PHE A O 1
ATOM 660 N N . GLY A 1 81 ? 9.210 -7.985 -5.579 1.00 84.94 81 GLY A N 1
ATOM 661 C CA . GLY A 1 81 ? 8.180 -7.509 -4.656 1.00 84.94 81 GLY A CA 1
ATOM 662 C C . GLY A 1 81 ? 6.824 -7.285 -5.327 1.00 84.94 81 GLY A C 1
ATOM 663 O O . GLY A 1 81 ? 5.798 -7.527 -4.706 1.00 84.94 81 GLY A O 1
ATOM 664 N N . ASP A 1 82 ? 6.819 -6.903 -6.601 1.00 89.31 82 ASP A N 1
ATOM 665 C CA . ASP A 1 82 ? 5.643 -6.648 -7.436 1.00 89.31 82 ASP A CA 1
ATOM 666 C C . ASP A 1 82 ? 5.198 -7.853 -8.283 1.00 89.31 82 ASP A C 1
ATOM 668 O O . ASP A 1 82 ? 4.378 -7.692 -9.192 1.00 89.31 82 ASP A O 1
ATOM 672 N N . TRP A 1 83 ? 5.770 -9.039 -8.053 1.00 88.25 83 TRP A N 1
ATOM 673 C CA . TRP A 1 83 ? 5.467 -10.239 -8.834 1.00 88.25 83 TRP A CA 1
ATOM 674 C C . TRP A 1 83 ? 4.432 -11.113 -8.143 1.00 88.25 83 TRP A C 1
ATOM 676 O O . TRP A 1 83 ? 4.470 -11.330 -6.929 1.00 88.25 83 TRP A O 1
ATOM 686 N N . THR A 1 84 ? 3.515 -11.635 -8.946 1.00 88.50 84 THR A N 1
ATOM 687 C CA . THR A 1 84 ? 2.568 -12.665 -8.519 1.00 88.50 84 THR A CA 1
ATOM 688 C C . THR A 1 84 ? 3.287 -13.997 -8.301 1.00 88.50 84 THR A C 1
ATOM 690 O O . THR A 1 84 ? 4.383 -14.224 -8.829 1.00 88.50 84 THR A O 1
ATOM 693 N N . ASP A 1 85 ? 2.686 -14.896 -7.518 1.00 84.94 85 ASP A N 1
ATOM 694 C CA . ASP A 1 85 ? 3.257 -16.231 -7.319 1.00 84.94 85 ASP A CA 1
ATOM 695 C C . ASP A 1 85 ? 3.339 -16.971 -8.669 1.00 84.9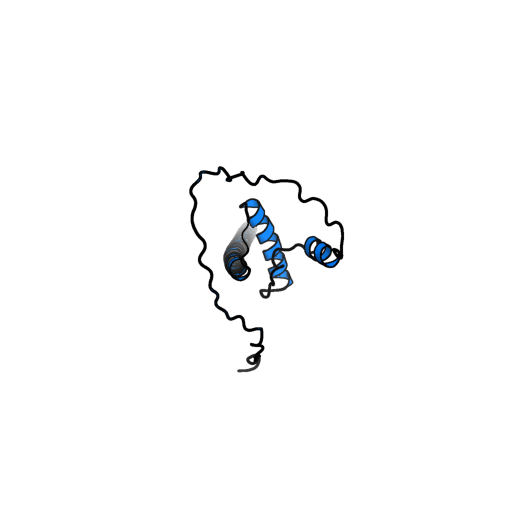4 85 ASP A C 1
ATOM 697 O O . ASP A 1 85 ? 4.314 -17.671 -8.927 1.00 84.94 85 ASP A O 1
ATOM 701 N N . GLU A 1 86 ? 2.386 -16.744 -9.577 1.00 85.50 86 GLU A N 1
ATOM 702 C CA . GLU A 1 86 ? 2.384 -17.275 -10.941 1.00 85.50 86 GLU A CA 1
ATOM 703 C C . GLU A 1 86 ? 3.554 -16.753 -11.784 1.00 85.50 86 GLU A C 1
ATOM 705 O O . GLU A 1 86 ? 4.215 -17.547 -12.450 1.00 85.50 86 GLU A O 1
ATOM 710 N N . GLU A 1 87 ? 3.850 -15.449 -11.752 1.00 86.06 87 GLU A N 1
ATOM 711 C CA . GLU A 1 87 ? 5.004 -14.863 -12.457 1.00 86.06 87 GLU A CA 1
ATOM 712 C C . GLU A 1 87 ? 6.331 -15.389 -11.899 1.00 86.06 87 GLU A C 1
ATOM 714 O O . GLU A 1 87 ? 7.242 -15.737 -12.655 1.00 86.06 87 GLU A O 1
ATOM 719 N N . LEU A 1 88 ? 6.426 -15.517 -10.573 1.00 84.50 88 LEU A N 1
ATOM 720 C CA . LEU A 1 88 ? 7.588 -16.102 -9.910 1.00 84.50 88 LEU A CA 1
ATOM 721 C C . LEU A 1 88 ? 7.753 -17.583 -10.290 1.00 84.50 88 LEU A C 1
ATOM 723 O O . LEU A 1 88 ? 8.861 -18.035 -10.591 1.00 84.50 88 LEU A O 1
ATOM 727 N N . HIS A 1 89 ? 6.653 -18.335 -10.343 1.00 82.44 89 HIS A N 1
ATOM 728 C CA . HIS A 1 89 ? 6.642 -19.719 -10.806 1.00 82.44 89 HIS A CA 1
ATOM 729 C C . HIS A 1 89 ? 6.996 -19.838 -12.285 1.00 82.44 89 HIS A C 1
ATOM 731 O O . HIS A 1 89 ? 7.750 -20.743 -12.631 1.00 82.44 89 HIS A O 1
ATOM 737 N N . ALA A 1 90 ? 6.513 -18.945 -13.148 1.00 83.56 90 ALA A N 1
ATOM 738 C CA . ALA A 1 90 ? 6.853 -18.923 -14.566 1.00 83.56 90 ALA A CA 1
ATOM 739 C C . ALA A 1 90 ? 8.347 -18.651 -14.774 1.00 83.56 90 ALA A C 1
ATOM 741 O O . ALA A 1 90 ? 8.977 -19.309 -15.596 1.00 83.56 90 ALA A O 1
ATOM 742 N N . TRP A 1 91 ? 8.940 -17.765 -13.974 1.00 78.44 91 TRP A N 1
ATOM 743 C CA . TRP A 1 91 ? 10.377 -17.505 -14.005 1.00 78.44 91 TRP A CA 1
ATOM 744 C C . TRP A 1 91 ? 11.205 -18.721 -13.566 1.00 78.44 91 TRP A C 1
ATOM 746 O O . TRP A 1 91 ? 12.169 -19.087 -14.233 1.00 78.44 91 TRP A O 1
ATOM 756 N N . HIS A 1 92 ? 10.799 -19.407 -12.492 1.00 77.31 92 HIS A N 1
ATOM 757 C CA . HIS A 1 92 ? 11.476 -20.625 -12.026 1.00 77.31 92 HIS A CA 1
ATOM 758 C C . HIS A 1 92 ? 11.245 -21.844 -12.927 1.00 77.31 92 HIS A C 1
ATOM 760 O O . HIS A 1 92 ? 12.115 -22.707 -13.034 1.00 77.31 92 HIS A O 1
ATOM 766 N N . SER A 1 93 ? 10.079 -21.921 -13.567 1.00 80.00 93 SER A N 1
ATOM 767 C CA . SER A 1 93 ? 9.717 -22.995 -14.501 1.00 80.00 93 SER A CA 1
ATOM 768 C C . SER A 1 93 ? 10.252 -22.728 -15.911 1.00 80.00 93 SER A C 1
ATOM 770 O O . SER A 1 93 ? 10.319 -23.643 -16.726 1.00 80.00 93 SER A O 1
ATOM 772 N N . GLY A 1 94 ? 10.669 -21.490 -16.186 1.00 57.47 94 GLY A N 1
ATOM 773 C CA . GLY A 1 94 ? 11.170 -20.983 -17.461 1.00 57.47 94 GLY A CA 1
ATOM 774 C C . GLY A 1 94 ? 12.628 -21.325 -17.755 1.00 57.47 94 GLY A C 1
ATOM 775 O O . GLY A 1 94 ? 13.326 -20.544 -18.400 1.00 57.47 94 GLY A O 1
ATOM 776 N N . GLY A 1 95 ? 13.090 -22.504 -17.336 1.00 54.75 95 GLY A N 1
ATOM 777 C CA . GLY A 1 95 ? 14.224 -23.139 -17.994 1.00 54.75 95 GLY A CA 1
ATOM 778 C C . GLY A 1 95 ? 13.847 -23.444 -19.446 1.00 54.75 95 GLY A C 1
ATOM 779 O O . GLY A 1 95 ? 13.310 -24.507 -19.728 1.00 54.75 95 GLY A O 1
ATOM 780 N N . CYS A 1 96 ? 14.130 -22.496 -20.340 1.00 50.50 96 CYS A N 1
ATOM 781 C CA . CYS A 1 96 ? 14.114 -22.625 -21.798 1.00 50.50 96 CYS A CA 1
ATOM 782 C C . CYS A 1 96 ? 12.766 -23.024 -22.433 1.00 50.50 96 CYS A C 1
ATOM 784 O O . CYS A 1 96 ? 12.537 -24.190 -22.747 1.00 50.50 96 CYS A O 1
ATOM 786 N N . LEU A 1 97 ? 11.943 -22.034 -22.791 1.00 41.28 97 LEU A N 1
ATOM 787 C CA . LEU A 1 97 ? 11.043 -22.150 -23.942 1.00 41.28 97 LEU A CA 1
ATOM 788 C C . LEU A 1 97 ? 11.169 -20.899 -24.822 1.00 41.28 97 LEU A C 1
ATOM 790 O O . LEU A 1 97 ? 10.704 -19.829 -24.450 1.00 41.28 97 LEU A O 1
ATOM 794 N N . GLY A 1 98 ? 11.792 -21.079 -25.991 1.00 38.00 98 GLY A N 1
ATOM 795 C CA . GLY A 1 98 ? 11.530 -20.283 -27.192 1.00 38.00 98 GLY A CA 1
ATOM 796 C C . GLY A 1 98 ? 12.185 -18.909 -27.279 1.00 38.00 98 GLY A C 1
ATOM 797 O O . GLY A 1 98 ? 11.521 -17.887 -27.173 1.00 38.00 98 GLY A O 1
ATOM 798 N N . GLU A 1 99 ? 13.473 -18.890 -27.605 1.00 49.03 99 GLU A N 1
ATOM 799 C CA . GLU A 1 99 ? 14.049 -17.828 -28.428 1.00 49.03 99 GLU A CA 1
ATOM 800 C C . GLU A 1 99 ? 13.320 -17.835 -29.784 1.00 49.03 99 GLU A C 1
ATOM 802 O O . GLU A 1 99 ? 13.504 -18.743 -30.593 1.00 49.03 99 GLU A O 1
ATOM 807 N N . GLY A 1 100 ? 12.413 -16.883 -29.988 1.00 46.84 100 GLY A N 1
ATOM 808 C CA . GLY A 1 100 ? 11.623 -16.784 -31.211 1.00 46.84 100 GLY A CA 1
ATOM 809 C C . GLY A 1 100 ? 10.288 -16.118 -30.946 1.00 46.84 100 GLY A C 1
ATOM 810 O O . GLY A 1 100 ? 9.310 -16.817 -30.743 1.00 46.84 100 GLY A O 1
ATOM 811 N N . ASP A 1 101 ? 10.302 -14.787 -30.852 1.00 38.03 101 ASP A N 1
ATOM 812 C CA . ASP A 1 101 ? 9.283 -13.879 -31.409 1.00 38.03 101 ASP A CA 1
ATOM 813 C C . ASP A 1 101 ? 9.588 -12.439 -30.955 1.00 38.03 101 ASP A C 1
ATOM 815 O O . ASP A 1 101 ? 8.831 -11.774 -30.251 1.00 38.03 101 ASP A O 1
ATOM 819 N N . LEU A 1 102 ? 10.750 -11.934 -31.391 1.00 44.06 102 LEU A N 1
ATOM 820 C CA . LEU A 1 102 ? 10.982 -10.496 -31.526 1.00 44.06 102 LEU A CA 1
ATOM 821 C C . LEU A 1 102 ? 10.221 -10.016 -32.767 1.00 44.06 102 LEU A C 1
ATOM 823 O O . LEU A 1 102 ? 10.800 -9.847 -33.840 1.00 44.06 102 LEU A O 1
ATOM 827 N N . ALA A 1 103 ? 8.910 -9.829 -32.634 1.00 38.88 103 ALA A N 1
ATOM 828 C CA . ALA A 1 103 ? 8.110 -9.174 -33.658 1.00 38.88 103 ALA A CA 1
ATOM 829 C C . ALA A 1 103 ? 8.122 -7.655 -33.428 1.00 38.88 103 ALA A C 1
ATOM 831 O O . ALA A 1 103 ? 7.436 -7.127 -32.557 1.00 38.88 103 ALA A O 1
ATOM 832 N N . GLU A 1 104 ? 8.972 -6.997 -34.218 1.00 49.97 104 GLU A N 1
ATOM 833 C CA . GLU A 1 104 ? 8.829 -5.642 -34.761 1.00 49.97 104 GLU A CA 1
ATOM 834 C C . GLU A 1 104 ? 8.023 -4.610 -33.953 1.00 49.97 104 GLU A C 1
ATOM 836 O O . GLU A 1 104 ? 6.808 -4.489 -34.094 1.00 49.97 104 GLU A O 1
ATOM 841 N N . GLN A 1 105 ? 8.736 -3.699 -33.287 1.00 40.44 105 GLN A N 1
ATOM 842 C CA . GLN A 1 105 ? 8.311 -2.299 -33.229 1.00 40.44 105 GLN A CA 1
ATOM 843 C C . GLN A 1 105 ? 9.468 -1.385 -33.649 1.00 40.44 105 GLN A C 1
ATOM 845 O O . GLN A 1 105 ? 10.295 -0.954 -32.855 1.00 40.44 105 GLN A O 1
ATOM 850 N N . GLN A 1 106 ? 9.520 -1.152 -34.963 1.00 38.03 106 GLN A N 1
ATOM 851 C CA . GLN A 1 106 ? 9.789 0.145 -35.589 1.00 38.03 106 GLN A CA 1
ATOM 852 C C . GLN A 1 106 ? 10.947 0.985 -35.012 1.00 38.03 106 GLN A C 1
ATOM 854 O O . GLN A 1 106 ? 10.759 1.935 -34.256 1.00 38.03 106 GLN A O 1
ATOM 859 N N . VAL A 1 107 ? 12.158 0.715 -35.505 1.00 41.34 107 VAL A N 1
ATOM 860 C CA . VAL A 1 107 ? 13.259 1.689 -35.507 1.00 41.34 107 VAL A CA 1
ATOM 861 C C . VAL A 1 107 ? 13.097 2.582 -36.748 1.00 41.34 107 VAL A C 1
ATOM 863 O O . VAL A 1 107 ? 13.212 2.067 -37.862 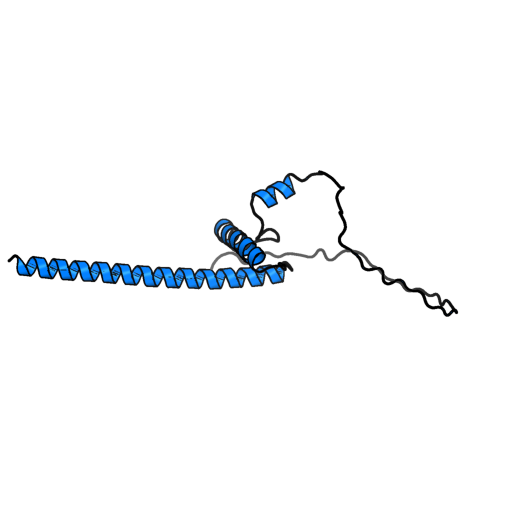1.00 41.34 107 VAL A O 1
ATOM 866 N N . PRO A 1 108 ? 12.834 3.899 -36.630 1.00 39.31 108 PRO A N 1
ATOM 867 C CA . PRO A 1 108 ? 12.866 4.777 -37.790 1.00 39.31 108 PRO A CA 1
ATOM 868 C C . PRO A 1 108 ? 14.315 4.987 -38.251 1.00 39.31 108 PRO A C 1
ATOM 870 O O . PRO A 1 108 ? 15.160 5.535 -37.541 1.00 39.31 108 PRO A O 1
ATOM 873 N N . ASP A 1 109 ? 14.561 4.541 -39.478 1.00 40.16 109 ASP A N 1
ATOM 874 C CA . ASP A 1 109 ? 15.771 4.705 -40.273 1.00 40.16 109 ASP A CA 1
ATOM 875 C C . ASP A 1 109 ? 16.191 6.185 -40.380 1.00 40.16 109 ASP A C 1
ATOM 877 O O . ASP A 1 109 ? 15.620 6.977 -41.131 1.00 40.16 109 ASP A O 1
ATOM 881 N N . ARG A 1 110 ? 17.217 6.576 -39.616 1.00 42.09 110 ARG A N 1
ATOM 882 C CA . ARG A 1 110 ? 17.992 7.804 -39.850 1.00 42.09 110 ARG A CA 1
ATOM 883 C C . ARG A 1 110 ? 19.393 7.454 -40.343 1.00 42.09 110 ARG A C 1
ATOM 885 O O . ARG A 1 110 ? 20.393 7.739 -39.686 1.00 42.09 110 ARG A O 1
ATOM 892 N N . ARG A 1 111 ? 19.493 6.892 -41.547 1.00 40.50 111 ARG A N 1
ATOM 893 C CA . ARG A 1 111 ? 20.703 7.026 -42.370 1.00 40.50 111 ARG A CA 1
ATOM 894 C C . ARG A 1 111 ? 20.372 7.621 -43.732 1.00 40.50 111 ARG A C 1
ATOM 896 O O . ARG A 1 111 ? 20.373 6.933 -44.746 1.00 40.50 111 ARG A O 1
ATOM 903 N N . GLN A 1 112 ? 20.212 8.945 -43.769 1.00 36.41 112 GLN A N 1
ATOM 904 C CA . GLN A 1 112 ? 20.496 9.703 -44.987 1.00 36.41 112 GLN A CA 1
ATOM 905 C C . GLN A 1 112 ? 21.900 10.303 -44.911 1.00 36.41 112 GLN A C 1
ATOM 907 O O . GLN A 1 112 ? 22.229 11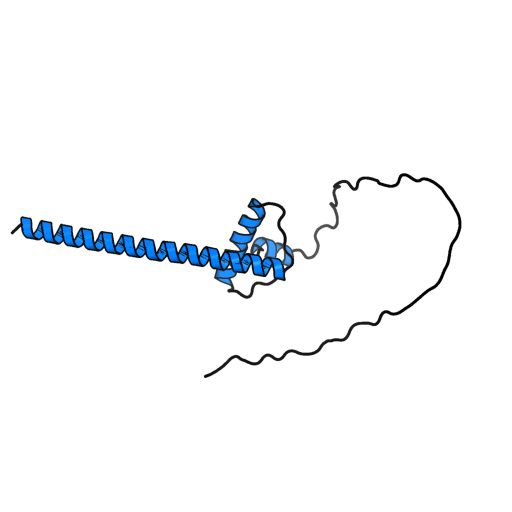.136 -44.071 1.00 36.41 112 GLN A O 1
ATOM 912 N N . ARG A 1 113 ? 22.724 9.763 -45.804 1.00 39.72 113 ARG A N 1
ATOM 913 C CA . ARG A 1 113 ? 24.099 10.096 -46.158 1.00 39.72 113 ARG A CA 1
ATOM 914 C C . ARG A 1 113 ? 24.169 11.480 -46.818 1.00 39.72 113 ARG A C 1
ATOM 916 O O . ARG A 1 113 ? 23.404 11.749 -47.737 1.00 39.72 113 ARG A O 1
ATOM 923 N N . GLY A 1 114 ? 25.158 12.281 -46.428 1.00 34.97 114 GLY A N 1
ATOM 924 C CA . GLY A 1 114 ? 25.673 13.432 -47.176 1.00 34.97 114 GLY A CA 1
ATOM 925 C C . GLY A 1 114 ? 27.197 13.509 -47.000 1.00 34.97 114 GLY A C 1
ATOM 926 O O . GLY A 1 114 ? 27.665 13.169 -45.915 1.00 34.97 114 GLY A O 1
ATOM 927 N N . PRO A 1 115 ? 27.964 13.812 -48.061 1.00 47.56 115 PRO A N 1
ATOM 928 C CA . PRO A 1 115 ? 29.383 13.487 -48.190 1.00 47.56 115 PRO A CA 1
ATOM 929 C C . PRO A 1 115 ? 30.264 14.552 -47.534 1.00 47.56 115 PRO A C 1
ATOM 931 O O . PRO A 1 115 ? 29.849 15.697 -47.460 1.00 47.56 115 PRO A O 1
ATOM 934 N N . ASP A 1 116 ? 31.449 14.167 -47.061 1.00 41.88 116 ASP A N 1
ATOM 935 C CA . ASP A 1 116 ? 32.718 14.863 -47.327 1.00 41.88 116 ASP A CA 1
ATOM 936 C C . ASP A 1 116 ? 33.863 14.144 -46.598 1.00 41.88 116 ASP A C 1
ATOM 938 O O . ASP A 1 116 ? 33.729 13.674 -45.468 1.00 41.88 116 ASP A O 1
ATOM 942 N N . GLY A 1 117 ? 34.961 13.941 -47.325 1.00 37.50 117 GLY A N 1
ATOM 943 C CA . GLY A 1 117 ? 36.067 13.075 -46.939 1.00 37.50 117 GLY A CA 1
ATOM 944 C C . GLY A 1 117 ? 37.196 13.751 -46.156 1.00 37.50 117 GLY A C 1
ATOM 945 O O . GLY A 1 117 ? 37.266 14.971 -46.055 1.00 37.50 117 GLY A O 1
ATOM 946 N N . LEU A 1 118 ? 38.146 12.883 -45.763 1.00 36.19 118 LEU A N 1
ATOM 947 C CA . LEU A 1 118 ? 39.471 13.118 -45.151 1.00 36.19 118 LEU A CA 1
ATOM 948 C C . LEU A 1 118 ? 39.425 13.369 -43.631 1.00 36.19 118 LEU A C 1
ATOM 950 O O . LEU A 1 118 ? 38.748 14.275 -43.180 1.00 36.19 118 LEU A O 1
ATOM 954 N N . ARG A 1 119 ? 40.162 12.675 -42.756 1.00 46.41 119 ARG A N 1
ATOM 955 C CA . ARG A 1 119 ? 41.159 11.587 -42.823 1.00 46.41 119 ARG A CA 1
ATOM 956 C C . ARG A 1 119 ? 41.239 10.945 -41.408 1.00 46.41 119 ARG A C 1
ATOM 958 O O . ARG A 1 119 ? 40.742 11.555 -40.464 1.00 46.41 119 ARG A O 1
ATOM 965 N N . PRO A 1 120 ? 41.851 9.756 -41.249 1.00 48.62 120 PRO A N 1
ATOM 966 C CA . PRO A 1 120 ? 41.949 9.049 -39.973 1.00 48.62 120 PRO A CA 1
ATOM 967 C C . PRO A 1 120 ? 43.086 9.607 -39.110 1.00 48.62 120 PRO A C 1
ATOM 969 O O . PRO A 1 120 ? 44.148 9.939 -39.637 1.00 48.62 120 PRO A O 1
ATOM 972 N N . LEU A 1 121 ? 42.874 9.654 -37.795 1.00 42.50 121 LEU A N 1
ATOM 973 C CA . LEU A 1 121 ? 43.954 9.654 -36.817 1.00 42.50 121 LEU A CA 1
ATOM 974 C C . LEU A 1 121 ? 43.664 8.560 -35.793 1.00 42.50 121 LEU A C 1
ATOM 976 O O . LEU A 1 121 ? 42.597 8.516 -35.184 1.00 42.50 121 LEU A O 1
ATOM 980 N N . GLU A 1 122 ? 44.623 7.648 -35.748 1.00 40.25 122 GLU A N 1
ATOM 981 C CA . GLU A 1 122 ? 44.814 6.567 -34.798 1.00 40.25 122 GLU A CA 1
ATOM 982 C C . GLU A 1 122 ? 45.096 7.101 -33.383 1.00 40.25 122 GLU A C 1
ATOM 984 O O . GLU A 1 122 ? 45.209 8.310 -33.172 1.00 40.25 122 GLU A O 1
ATOM 989 N N . GLU A 1 123 ? 45.312 6.135 -32.486 1.00 45.09 123 GLU A N 1
ATOM 990 C CA . GLU A 1 123 ? 45.907 6.202 -31.145 1.00 45.09 123 GLU A CA 1
ATOM 991 C C . GLU A 1 123 ? 44.861 6.243 -30.015 1.00 45.09 123 GLU A C 1
ATOM 993 O O . GLU A 1 123 ? 44.209 7.253 -29.767 1.00 45.09 123 GLU A O 1
ATOM 998 N N . GLU A 1 124 ? 44.479 5.085 -29.464 1.00 37.75 124 GLU A N 1
ATOM 999 C CA . GLU A 1 124 ? 45.231 4.258 -28.489 1.00 37.75 124 GLU A CA 1
ATOM 1000 C C . GLU A 1 124 ? 45.115 4.801 -27.054 1.00 37.75 124 GLU A C 1
ATOM 1002 O O . GLU A 1 124 ? 45.284 5.989 -26.793 1.00 37.75 124 GLU A O 1
ATOM 1007 N N . GLY A 1 125 ? 44.847 3.900 -26.103 1.00 38.03 125 GLY A N 1
ATOM 1008 C CA . GLY A 1 125 ? 44.854 4.202 -24.668 1.00 38.03 125 GLY A CA 1
ATOM 1009 C C . GLY A 1 125 ? 43.658 3.595 -23.926 1.00 38.03 125 GLY A C 1
ATOM 1010 O O . GLY A 1 125 ? 42.641 4.250 -23.757 1.00 38.03 125 GLY A O 1
ATOM 1011 N N . SER A 1 126 ? 43.676 2.303 -23.597 1.00 37.31 126 SER A N 1
ATOM 1012 C CA . SER A 1 126 ? 44.354 1.745 -22.412 1.00 37.31 126 SER A CA 1
ATOM 1013 C C . SER A 1 126 ? 43.487 1.791 -21.147 1.00 37.31 126 SER A C 1
ATOM 1015 O O . SER A 1 126 ? 43.062 2.854 -20.704 1.00 37.31 126 SER A O 1
ATOM 1017 N N . GLY A 1 127 ? 43.316 0.618 -20.526 1.00 39.12 127 GLY A N 1
ATOM 1018 C CA . GLY A 1 127 ? 43.180 0.530 -19.071 1.00 39.12 127 GLY A CA 1
ATOM 1019 C C . GLY A 1 127 ? 41.844 0.044 -18.520 1.00 39.12 127 GLY A C 1
ATOM 1020 O O . GLY A 1 127 ? 41.217 0.749 -17.740 1.00 39.12 127 GLY A O 1
ATOM 1021 N N . GLY A 1 128 ? 41.454 -1.195 -18.826 1.00 44.00 128 GLY A N 1
ATOM 1022 C CA . GLY A 1 128 ? 40.722 -1.988 -17.832 1.00 44.00 128 GLY A CA 1
ATOM 1023 C C . GLY A 1 128 ? 41.688 -2.487 -16.745 1.00 44.00 128 GLY A C 1
ATOM 1024 O O . GLY A 1 128 ? 42.815 -2.870 -17.065 1.00 44.00 128 GLY A O 1
ATOM 1025 N N . PRO A 1 129 ? 41.267 -2.474 -15.474 1.00 44.75 129 PRO A N 1
ATOM 1026 C CA . PRO A 1 129 ? 41.327 -3.682 -14.644 1.00 44.75 129 PRO A CA 1
ATOM 1027 C C . PRO A 1 129 ? 39.943 -3.938 -14.017 1.00 44.75 129 PRO A C 1
ATOM 1029 O O . PRO A 1 129 ? 39.290 -3.016 -13.546 1.00 44.75 129 PRO A O 1
ATOM 1032 N N . VAL A 1 130 ? 39.333 -5.093 -14.291 1.00 38.41 130 VAL A N 1
ATOM 1033 C CA . VAL A 1 130 ? 39.292 -6.313 -13.455 1.00 38.41 130 VAL A CA 1
ATOM 1034 C C . VAL A 1 130 ? 38.627 -6.142 -12.087 1.00 38.41 130 VAL A C 1
ATOM 1036 O O . VAL A 1 130 ? 38.805 -5.147 -11.400 1.00 38.41 130 VAL A O 1
ATOM 1039 N N . ALA A 1 131 ? 37.832 -7.165 -11.770 1.00 47.75 131 ALA A N 1
ATOM 1040 C CA . ALA A 1 131 ? 37.142 -7.430 -10.518 1.00 47.75 131 ALA A CA 1
ATOM 1041 C C . ALA A 1 131 ? 38.057 -7.339 -9.282 1.00 47.75 131 ALA A C 1
ATOM 1043 O O . ALA A 1 131 ? 39.257 -7.129 -9.412 1.00 47.75 131 ALA A O 1
ATOM 1044 N N . GLU A 1 132 ? 37.456 -7.598 -8.119 1.00 47.44 132 GLU A N 1
ATOM 1045 C CA . GLU A 1 132 ? 37.998 -7.515 -6.754 1.00 47.44 132 GLU A CA 1
ATOM 1046 C C . GLU A 1 132 ? 37.637 -6.197 -6.044 1.00 47.44 132 GLU A C 1
ATOM 1048 O O . GLU A 1 132 ? 38.432 -5.275 -5.961 1.00 47.44 132 GLU A O 1
ATOM 1053 N N . ASP A 1 133 ? 36.424 -6.142 -5.486 1.00 40.00 133 ASP A N 1
ATOM 1054 C CA . ASP A 1 133 ? 36.236 -5.600 -4.131 1.00 40.00 133 ASP A CA 1
ATOM 1055 C C . ASP A 1 133 ? 35.099 -6.366 -3.439 1.00 40.00 133 ASP A C 1
ATOM 1057 O O . ASP A 1 133 ? 33.994 -5.901 -3.161 1.00 40.00 133 ASP A O 1
ATOM 1061 N N . LEU A 1 134 ? 35.421 -7.641 -3.220 1.00 50.72 134 LEU A N 1
ATOM 1062 C CA . LEU A 1 134 ? 34.809 -8.555 -2.269 1.00 50.72 134 LEU A CA 1
ATOM 1063 C C . LEU A 1 134 ? 35.369 -8.238 -0.875 1.00 50.72 134 LEU A C 1
ATOM 1065 O O . LEU A 1 134 ? 36.258 -8.918 -0.386 1.00 50.72 134 LEU A O 1
ATOM 1069 N N . PHE A 1 135 ? 34.836 -7.222 -0.209 1.00 41.88 135 PHE A N 1
ATOM 1070 C CA . PHE A 1 135 ? 34.962 -7.056 1.241 1.00 41.88 135 PHE A CA 1
ATOM 1071 C C . PHE A 1 135 ? 33.737 -6.273 1.719 1.00 41.88 135 PHE A C 1
ATOM 1073 O O . PHE A 1 135 ? 33.329 -5.315 1.084 1.00 41.88 135 PHE A O 1
ATOM 1080 N N . LEU A 1 136 ? 33.078 -6.529 2.835 1.00 39.50 136 LEU A N 1
ATOM 1081 C CA . LEU A 1 136 ? 33.038 -7.601 3.811 1.00 39.50 136 LEU A CA 1
ATOM 1082 C C . LEU A 1 136 ? 31.876 -7.137 4.704 1.00 39.50 136 LEU A C 1
ATOM 1084 O O . LEU A 1 136 ? 31.873 -6.005 5.187 1.00 39.50 136 LEU A O 1
ATOM 1088 N N . VAL A 1 137 ? 30.865 -7.977 4.881 1.00 44.31 137 VAL A N 1
ATOM 1089 C CA . VAL A 1 137 ? 29.808 -7.755 5.874 1.00 44.31 137 VAL A CA 1
ATOM 1090 C C . VAL A 1 137 ? 30.449 -7.738 7.273 1.00 44.31 137 VAL A C 1
ATOM 1092 O O . VAL A 1 137 ? 31.325 -8.555 7.554 1.00 44.31 137 VAL A O 1
ATOM 1095 N N . PRO A 1 138 ? 29.998 -6.851 8.168 1.00 43.72 138 PRO A N 1
ATOM 1096 C CA . PRO A 1 138 ? 29.408 -7.354 9.409 1.00 43.72 138 PRO A CA 1
ATOM 1097 C C . PRO A 1 138 ? 28.070 -6.626 9.630 1.00 43.72 138 PRO A C 1
ATOM 1099 O O . PRO A 1 138 ? 28.028 -5.411 9.773 1.00 43.72 138 PRO A O 1
ATOM 1102 N N . LEU A 1 139 ? 26.901 -7.275 9.550 1.00 40.28 139 LEU A N 1
ATOM 1103 C CA . LEU A 1 139 ? 26.394 -8.203 10.569 1.00 40.28 139 LEU A CA 1
ATOM 1104 C C . LEU A 1 139 ? 27.005 -7.889 11.926 1.00 40.28 139 LEU A C 1
ATOM 1106 O O . LEU A 1 139 ? 28.053 -8.423 12.253 1.00 40.28 139 LEU A O 1
ATOM 1110 N N . LEU A 1 140 ? 26.340 -7.012 12.670 1.00 42.88 140 LEU A N 1
ATOM 1111 C CA . LEU A 1 140 ? 26.137 -7.079 14.114 1.00 42.88 140 LEU A CA 1
ATOM 1112 C C . LEU A 1 140 ? 25.334 -5.836 14.490 1.00 42.88 140 LEU A C 1
ATOM 1114 O O . LEU A 1 140 ? 25.850 -4.739 14.383 1.00 42.88 140 LEU A O 1
ATOM 1118 N N . PHE A 1 141 ? 24.064 -6.011 14.840 1.00 39.44 141 PHE A N 1
ATOM 1119 C CA . PHE A 1 141 ? 23.402 -5.378 15.990 1.00 39.44 141 PHE A CA 1
ATOM 1120 C C . PHE A 1 141 ? 21.938 -5.828 15.987 1.00 39.44 141 PHE A C 1
ATOM 1122 O O . PHE A 1 141 ? 21.002 -5.072 15.756 1.00 39.44 141 PHE A O 1
ATOM 1129 N N . PHE A 1 142 ? 21.765 -7.124 16.233 1.00 42.53 142 PHE A N 1
ATOM 1130 C CA . PHE A 1 142 ? 20.590 -7.624 16.925 1.00 42.53 142 PHE A CA 1
ATOM 1131 C C . PHE A 1 142 ? 21.062 -8.079 18.307 1.00 42.53 142 PHE A C 1
ATOM 1133 O O . PHE A 1 142 ? 22.088 -8.752 18.397 1.00 42.53 142 PHE A O 1
ATOM 1140 N N . PHE A 1 143 ? 20.255 -7.738 19.315 1.00 40.16 143 PHE A N 1
ATOM 1141 C CA . PHE A 1 143 ? 20.175 -8.264 20.684 1.00 40.16 143 PHE A CA 1
ATOM 1142 C C . PHE A 1 143 ? 20.684 -7.402 21.861 1.00 40.16 143 PHE A C 1
ATOM 1144 O O . PHE A 1 143 ? 21.877 -7.249 22.088 1.00 40.16 143 PHE A O 1
ATOM 1151 N N . PHE A 1 144 ? 19.684 -7.026 22.676 1.00 35.47 144 PHE A N 1
ATOM 1152 C CA . PHE A 1 144 ? 19.657 -6.740 24.121 1.00 35.47 144 PHE A CA 1
ATOM 1153 C C . PHE A 1 144 ? 20.124 -5.373 24.655 1.00 35.47 144 PHE A C 1
ATOM 1155 O O . PHE A 1 144 ? 21.298 -5.021 24.591 1.00 35.47 144 PHE A O 1
ATOM 1162 N N . GLY A 1 145 ? 19.171 -4.680 25.295 1.00 37.91 145 GLY A N 1
ATOM 1163 C CA . GLY A 1 145 ? 19.328 -3.477 26.115 1.00 37.91 145 GLY A CA 1
ATOM 1164 C C . GLY A 1 145 ? 17.980 -2.848 26.423 1.00 37.91 145 GLY A C 1
ATOM 1165 O O . GLY A 1 145 ? 17.668 -1.841 25.758 1.00 37.91 145 GLY A O 1
#

Organism: NCBI:txid422564

Foldseek 3Di:
DVVVVVVVVVVVVVVVVVVVVVVVVVVVVVVVVVVVVLVVLVVVVCVVLVHDDPDPVVVVLLSVQLVVLCVVPNSPDDNCSSPDPVRVVCVVVCPDDDPDDPPDDDDPDPDDDDDDDDDDDDDDDDDDDDDDDPDDDDDDDDDDD

Sequence (145 aa):
MRRSTALKAAAAALLLLSMAAAYMSIMSYWERSEEEETHRMFVEWMAKCNKTYNSTGEEEHRYAVFKENFRRRGPVLNIFGDWTDEELHAWHSGGCLGEGDLAEQQVPDRRQRGPDGLRPLEEEGSGGPVAEDLFLVPLLFFFFG